Protein AF-A0A0C2CCY3-F1 (afdb_monomer_lite)

Structure (mmCIF, N/CA/C/O backbone):
data_AF-A0A0C2CCY3-F1
#
_entry.id   AF-A0A0C2CCY3-F1
#
loop_
_atom_site.group_PDB
_atom_site.id
_atom_site.type_symbol
_atom_site.label_atom_id
_atom_site.label_alt_id
_atom_site.label_comp_id
_atom_site.label_asym_id
_atom_site.label_entity_id
_atom_site.label_seq_id
_atom_site.pdbx_PDB_ins_code
_atom_site.Cartn_x
_atom_site.Cartn_y
_atom_site.Cartn_z
_atom_site.occupancy
_atom_site.B_iso_or_equiv
_atom_site.auth_seq_id
_atom_site.auth_comp_id
_atom_site.auth_asym_id
_atom_site.auth_atom_id
_atom_site.pdbx_PDB_model_num
ATOM 1 N N . LEU A 1 1 ? -14.951 66.887 26.201 1.00 49.34 1 LEU A N 1
ATOM 2 C CA . LEU A 1 1 ? -14.436 66.384 24.902 1.00 49.34 1 LEU A CA 1
ATOM 3 C C . LEU A 1 1 ? -15.549 65.986 23.919 1.00 49.34 1 LEU A C 1
ATOM 5 O O . LEU A 1 1 ? -15.254 65.830 22.746 1.00 49.34 1 LEU A O 1
ATOM 9 N N . ASN A 1 2 ? -16.815 65.876 24.353 1.00 50.25 2 ASN A N 1
ATOM 10 C CA . ASN A 1 2 ? -17.937 65.423 23.514 1.00 50.25 2 ASN A CA 1
ATOM 11 C C . ASN A 1 2 ? -18.634 66.509 22.673 1.00 50.25 2 ASN A C 1
ATOM 13 O O . ASN A 1 2 ? -19.594 66.202 21.979 1.00 50.25 2 ASN A O 1
ATOM 17 N N . GLU A 1 3 ? -18.173 67.760 22.706 1.00 54.72 3 GLU A N 1
ATOM 18 C CA . GLU A 1 3 ? -18.849 68.866 22.003 1.00 54.72 3 GLU A CA 1
ATOM 19 C C . GLU A 1 3 ? -18.164 69.263 20.684 1.00 54.72 3 GLU A C 1
ATOM 21 O O . GLU A 1 3 ? -18.711 70.038 19.909 1.00 54.72 3 GLU A O 1
ATOM 26 N N . SER A 1 4 ? -16.991 68.696 20.376 1.00 55.94 4 SER A N 1
ATOM 27 C CA . SER A 1 4 ? -16.211 69.048 19.175 1.00 55.94 4 SER A CA 1
ATOM 28 C C . SER A 1 4 ? -16.459 68.125 17.974 1.00 55.94 4 SER A C 1
ATOM 30 O O . SER A 1 4 ? -16.037 68.446 16.868 1.00 55.94 4 SER A O 1
ATOM 32 N N . ALA A 1 5 ? -17.142 66.991 18.169 1.00 50.31 5 ALA A N 1
ATOM 33 C CA . ALA A 1 5 ? -17.397 66.006 17.112 1.00 50.31 5 ALA A CA 1
ATOM 34 C C . ALA A 1 5 ? -18.732 66.225 16.371 1.00 50.31 5 ALA A C 1
ATOM 36 O O . ALA A 1 5 ? -18.888 65.751 15.253 1.00 50.31 5 ALA A O 1
ATOM 37 N N . ALA A 1 6 ? -19.678 66.975 16.951 1.00 52.81 6 ALA A N 1
ATOM 38 C CA . ALA A 1 6 ? -20.980 67.253 16.330 1.00 52.81 6 ALA A CA 1
ATOM 39 C C . ALA A 1 6 ? -20.932 68.364 15.258 1.00 52.81 6 ALA A C 1
ATOM 41 O O . ALA A 1 6 ? -21.873 68.516 14.485 1.00 52.81 6 ALA A O 1
ATOM 42 N N . ALA A 1 7 ? -19.842 69.141 15.199 1.00 54.91 7 ALA A N 1
ATOM 43 C CA . ALA A 1 7 ? -19.672 70.257 14.261 1.00 54.91 7 ALA A CA 1
ATOM 44 C C . ALA A 1 7 ? -19.145 69.835 12.875 1.00 54.91 7 ALA A C 1
ATOM 46 O O . ALA A 1 7 ? -19.034 70.664 11.974 1.00 54.91 7 ALA A O 1
ATOM 47 N N . LEU A 1 8 ? -18.824 68.554 12.687 1.00 51.03 8 LEU A N 1
ATOM 48 C CA . LEU A 1 8 ? -18.399 68.002 11.409 1.00 51.03 8 LEU A CA 1
ATOM 49 C C . LEU A 1 8 ? -19.335 66.841 11.085 1.00 51.03 8 LEU A C 1
ATOM 51 O O . LEU A 1 8 ? -19.326 65.828 11.776 1.00 51.03 8 LEU A O 1
ATOM 55 N N . ASN A 1 9 ? -20.155 66.996 10.045 1.00 53.75 9 ASN A N 1
ATOM 56 C CA . ASN A 1 9 ? -21.035 65.960 9.500 1.00 53.75 9 ASN A CA 1
ATOM 57 C C . ASN A 1 9 ? -20.208 64.838 8.836 1.00 53.75 9 ASN A C 1
ATOM 59 O O . ASN A 1 9 ? -20.267 64.629 7.627 1.00 53.75 9 ASN A O 1
ATOM 63 N N . ILE A 1 10 ? -19.351 64.180 9.616 1.00 53.03 10 ILE A N 1
ATOM 64 C CA . ILE A 1 10 ? -18.514 63.067 9.189 1.00 53.03 10 ILE A CA 1
ATOM 65 C C . ILE A 1 10 ? -19.255 61.808 9.614 1.00 53.03 10 ILE A C 1
ATOM 67 O O . ILE A 1 10 ? -19.113 61.320 10.735 1.00 53.03 10 ILE A O 1
ATOM 71 N N . THR A 1 11 ? -20.057 61.264 8.704 1.00 56.09 11 THR A N 1
ATOM 72 C CA . THR A 1 11 ? -20.417 59.849 8.758 1.00 56.09 11 THR A CA 1
ATOM 73 C C . THR A 1 11 ? -19.131 59.045 8.623 1.00 56.09 11 THR A C 1
ATOM 75 O O . THR A 1 11 ? -18.605 58.876 7.524 1.00 56.09 11 THR A O 1
ATOM 78 N N . ILE A 1 12 ? -18.601 58.572 9.751 1.00 50.72 12 ILE A N 1
ATOM 79 C CA . ILE A 1 12 ? -17.576 57.532 9.770 1.00 50.72 12 ILE A CA 1
ATOM 80 C C . ILE A 1 12 ? -18.295 56.250 9.355 1.00 50.72 12 ILE A C 1
ATOM 82 O O . ILE A 1 12 ? -18.814 55.512 10.188 1.00 50.72 12 ILE A O 1
ATOM 86 N N . SER A 1 13 ? -18.383 56.012 8.047 1.00 54.50 13 SER A N 1
ATOM 87 C CA . SER A 1 13 ? -18.610 54.666 7.543 1.00 54.50 13 SER A CA 1
ATOM 88 C C . SER A 1 13 ? -17.401 53.853 7.986 1.00 54.50 13 SER A C 1
ATOM 90 O O . SER A 1 13 ? -16.296 54.045 7.470 1.00 54.50 13 SER A O 1
ATOM 92 N N . THR A 1 14 ? -17.582 52.998 8.989 1.00 59.03 14 THR A N 1
ATOM 93 C CA . THR A 1 14 ? -16.635 51.919 9.266 1.00 59.03 14 THR A CA 1
ATOM 94 C C . THR A 1 14 ? -16.366 51.220 7.935 1.00 59.03 14 THR A C 1
ATOM 96 O O . THR A 1 14 ? -17.344 50.842 7.286 1.00 59.03 14 THR A O 1
ATOM 99 N N . PRO A 1 15 ? -15.109 51.093 7.471 1.00 52.28 15 PRO A N 1
ATOM 100 C CA . PRO A 1 15 ? -14.839 50.299 6.287 1.00 52.28 15 PRO A CA 1
ATOM 101 C C 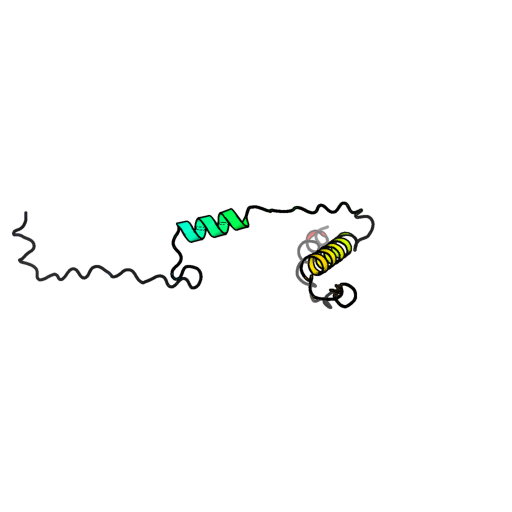. PRO A 1 15 ? -15.250 48.875 6.643 1.00 52.28 15 PRO A C 1
ATOM 103 O O . PRO A 1 15 ? -14.605 48.219 7.459 1.00 52.28 15 PRO A O 1
ATOM 106 N N . GLU A 1 16 ? -16.394 48.454 6.116 1.00 62.25 16 GLU A N 1
ATOM 107 C CA . GLU A 1 16 ? -16.864 47.084 6.194 1.00 62.25 16 GLU A CA 1
ATOM 108 C C . GLU A 1 16 ? -15.749 46.252 5.564 1.00 62.25 16 GLU A C 1
ATOM 110 O O . GLU A 1 16 ? -15.426 46.410 4.383 1.00 62.25 16 GLU A O 1
ATOM 115 N N . ALA A 1 17 ? -15.022 45.517 6.410 1.00 57.69 17 ALA A N 1
ATOM 116 C CA . ALA A 1 17 ? -13.880 44.737 5.973 1.00 57.69 17 ALA A CA 1
ATOM 117 C C . ALA A 1 17 ? -14.359 43.829 4.832 1.00 57.69 17 ALA A C 1
ATOM 119 O O . ALA A 1 17 ? -15.405 43.197 4.992 1.00 57.69 17 ALA A O 1
ATOM 120 N N . PRO A 1 18 ? -13.656 43.773 3.685 1.00 61.84 18 PRO A N 1
ATOM 121 C CA . PRO A 1 18 ? -14.072 42.900 2.602 1.00 61.84 18 PRO A CA 1
ATOM 122 C C . PRO A 1 18 ? -14.164 41.482 3.158 1.00 61.84 18 PRO A C 1
ATOM 124 O O . PRO A 1 18 ? -13.188 40.975 3.715 1.00 61.84 18 PRO A O 1
ATOM 127 N N . GLU A 1 19 ? -15.343 40.865 3.057 1.00 62.88 19 GLU A N 1
ATOM 128 C CA . GLU A 1 19 ? -15.511 39.474 3.451 1.00 62.88 19 GLU A CA 1
ATOM 129 C C . GLU A 1 19 ? -14.560 38.637 2.593 1.00 62.88 19 GLU A C 1
ATOM 131 O O . GLU A 1 19 ? -14.740 38.487 1.382 1.00 62.88 19 GLU A O 1
ATOM 136 N N . ILE A 1 20 ? -13.488 38.145 3.212 1.00 63.69 20 ILE A N 1
ATOM 137 C CA . ILE A 1 20 ? -12.542 37.243 2.567 1.00 63.69 20 ILE A CA 1
ATOM 138 C C . ILE A 1 20 ? -13.312 35.948 2.300 1.00 63.69 20 ILE A C 1
ATOM 140 O O . ILE A 1 20 ? -13.526 35.139 3.202 1.00 63.69 20 ILE A O 1
ATOM 144 N N . TYR A 1 21 ? -13.778 35.780 1.061 1.00 64.25 21 TYR A N 1
ATOM 145 C CA . TYR A 1 21 ? -14.421 34.553 0.609 1.00 64.25 21 TYR A CA 1
ATOM 146 C C . TYR A 1 21 ? -13.362 33.459 0.486 1.00 64.25 21 TYR A C 1
ATOM 148 O O . TYR A 1 21 ? -12.668 33.349 -0.525 1.00 64.25 21 TYR A O 1
ATOM 156 N N . ASP A 1 22 ? -13.239 32.652 1.534 1.00 68.81 22 ASP A N 1
ATOM 157 C CA . ASP A 1 22 ? -12.469 31.421 1.494 1.00 68.81 22 ASP A CA 1
ATOM 158 C C . ASP A 1 22 ? -13.435 30.239 1.268 1.00 68.81 22 ASP A C 1
ATOM 160 O O . ASP A 1 22 ? -14.222 29.904 2.166 1.00 68.81 22 ASP A O 1
ATOM 164 N N . PRO A 1 23 ? -13.412 29.598 0.079 1.00 73.38 23 PRO A N 1
ATOM 165 C CA . PRO A 1 23 ? -14.277 28.459 -0.218 1.00 73.38 23 PRO A CA 1
ATOM 166 C C . PRO A 1 23 ? -14.035 27.262 0.715 1.00 73.38 23 PRO A C 1
ATOM 168 O O . PRO A 1 23 ? -14.891 26.381 0.785 1.00 73.38 23 PRO A O 1
ATOM 171 N N . PHE A 1 24 ? -12.918 27.231 1.448 1.00 68.75 24 PHE A N 1
ATOM 172 C CA . PHE A 1 24 ? -12.569 26.172 2.393 1.00 68.75 24 PHE A CA 1
ATOM 173 C C . PHE A 1 24 ? -13.027 26.452 3.831 1.00 68.75 24 PHE A C 1
ATOM 175 O O . PHE A 1 24 ? -13.159 25.514 4.615 1.00 68.75 24 PHE A O 1
ATOM 182 N N . LEU A 1 25 ? -13.286 27.712 4.195 1.00 67.94 25 LEU A N 1
ATOM 183 C CA . LEU A 1 25 ? -13.621 28.114 5.572 1.00 67.94 25 LEU A CA 1
ATOM 184 C C . LEU A 1 25 ? -15.079 28.564 5.747 1.00 67.94 25 LEU A C 1
ATOM 186 O O . LEU A 1 25 ? -15.486 28.951 6.847 1.00 67.94 25 LEU A O 1
ATOM 190 N N . LYS A 1 26 ? -15.900 28.493 4.694 1.00 69.00 26 LYS A N 1
ATOM 191 C CA . LYS A 1 26 ? -17.304 28.916 4.750 1.00 69.00 26 LYS A CA 1
ATOM 192 C C . LYS A 1 26 ? -18.062 28.159 5.850 1.00 69.00 26 LYS A C 1
ATOM 194 O O . LYS A 1 26 ? -18.227 26.945 5.782 1.00 69.00 26 LYS A O 1
ATOM 199 N N . ASN A 1 27 ? -18.571 28.902 6.836 1.00 72.50 27 ASN A N 1
ATOM 200 C CA . ASN A 1 27 ? -19.367 28.392 7.962 1.00 72.50 27 ASN A CA 1
ATOM 201 C C . ASN A 1 27 ? -18.620 27.439 8.927 1.00 72.50 27 ASN A C 1
ATOM 203 O O . ASN A 1 27 ? -19.257 26.745 9.721 1.00 72.50 27 ASN A O 1
ATOM 207 N N . MET A 1 28 ? -17.282 27.393 8.887 1.00 75.00 28 MET A N 1
ATOM 208 C CA . MET A 1 28 ? -16.482 26.546 9.774 1.00 75.00 28 MET A CA 1
ATOM 209 C C . MET A 1 28 ? -15.905 27.373 10.930 1.00 75.00 28 MET A C 1
ATOM 211 O O . MET A 1 28 ? -15.184 28.344 10.722 1.00 75.00 28 MET A O 1
ATOM 215 N N . THR A 1 29 ? -16.223 27.003 12.174 1.00 86.06 29 THR A N 1
ATOM 216 C CA . THR A 1 29 ? -15.620 27.641 13.354 1.00 86.06 29 THR A CA 1
ATOM 217 C C . THR A 1 29 ? -14.179 27.161 13.535 1.00 86.06 29 THR A C 1
ATOM 219 O O . THR A 1 29 ? -13.839 26.035 13.166 1.00 86.06 29 THR A O 1
ATOM 222 N N . MET A 1 30 ? -13.328 27.974 14.169 1.00 81.44 30 MET A N 1
ATOM 223 C CA . MET A 1 30 ? -11.939 27.586 14.469 1.00 81.44 30 MET A CA 1
ATOM 224 C C . MET A 1 30 ? -11.857 26.297 15.293 1.00 81.44 30 MET A C 1
ATOM 226 O O . MET A 1 30 ? -10.953 25.493 15.095 1.00 81.44 30 MET A O 1
ATOM 230 N N . SER A 1 31 ? -12.835 26.050 16.169 1.00 84.19 31 SER A N 1
ATOM 231 C CA . SER A 1 31 ? -12.898 24.803 16.933 1.00 84.19 31 SER A CA 1
ATOM 232 C C . SER A 1 31 ? -13.202 23.592 16.050 1.00 84.19 31 SER A C 1
ATOM 234 O O . SER A 1 31 ? -12.611 22.538 16.264 1.00 84.19 31 SER A O 1
ATOM 236 N N . ASN A 1 32 ? -14.089 23.730 15.060 1.00 84.38 32 ASN A N 1
ATOM 237 C CA . ASN A 1 32 ? -14.390 22.655 14.113 1.00 84.38 32 ASN A CA 1
ATOM 238 C C . ASN A 1 32 ? -13.182 22.359 13.219 1.00 84.38 32 ASN A C 1
ATOM 240 O O . ASN A 1 32 ? -12.872 21.196 12.976 1.00 84.38 32 ASN A O 1
ATOM 244 N N . PHE A 1 33 ? -12.469 23.402 12.786 1.00 84.88 33 PHE A N 1
ATOM 245 C CA . PHE A 1 33 ? -11.225 23.256 12.035 1.00 84.88 33 PHE A CA 1
ATOM 246 C C . PHE A 1 33 ? -10.157 22.519 12.849 1.00 84.88 33 PHE A C 1
ATOM 248 O O . PHE A 1 33 ? -9.615 21.519 12.389 1.00 84.88 33 PHE A O 1
ATOM 255 N N . ILE A 1 34 ? -9.892 22.968 14.079 1.00 86.62 34 ILE A N 1
ATOM 256 C CA . ILE A 1 34 ? -8.891 22.356 14.960 1.00 86.62 34 ILE A CA 1
ATOM 257 C C . ILE A 1 34 ? -9.258 20.900 15.267 1.00 86.62 34 ILE A C 1
ATOM 259 O O . ILE A 1 34 ? -8.393 20.035 15.185 1.00 86.62 34 ILE A O 1
ATOM 263 N N . ALA A 1 35 ? -10.528 20.607 15.560 1.00 85.56 35 ALA A N 1
ATOM 264 C CA . ALA A 1 35 ? -10.987 19.240 15.803 1.00 85.56 35 ALA A CA 1
ATOM 265 C C . ALA A 1 35 ? -10.853 18.350 14.558 1.00 85.56 35 ALA A C 1
ATOM 267 O O . ALA A 1 35 ? -10.408 17.210 14.669 1.00 85.56 35 ALA A O 1
ATOM 268 N N . GLY A 1 36 ? -11.187 18.869 13.373 1.00 85.25 36 GLY A N 1
ATOM 269 C CA . GLY A 1 36 ? -11.044 18.143 12.112 1.00 85.25 36 GLY A CA 1
ATOM 270 C C . GLY A 1 36 ? -9.584 17.857 11.763 1.00 85.25 36 GLY A C 1
ATOM 271 O O . GLY A 1 36 ? -9.245 16.727 11.420 1.00 85.25 36 GLY A O 1
ATOM 272 N N . VAL A 1 37 ? -8.705 18.853 11.901 1.00 86.00 37 VAL A N 1
ATOM 273 C CA . VAL A 1 37 ? -7.272 18.707 11.613 1.00 86.00 37 VAL A CA 1
ATOM 274 C C . VAL A 1 37 ? -6.602 17.791 12.631 1.00 86.00 37 VAL A C 1
ATOM 276 O O . VAL A 1 37 ? -5.985 16.811 12.229 1.00 86.00 37 VAL A O 1
ATOM 279 N N . LEU A 1 38 ? -6.755 18.049 13.934 1.00 85.81 38 LEU A N 1
ATOM 280 C CA . LEU A 1 38 ? -6.150 17.211 14.975 1.00 85.81 38 LEU A CA 1
ATOM 281 C C . LEU A 1 38 ? -6.688 15.779 14.928 1.00 85.81 38 LEU A C 1
ATOM 283 O O . LEU A 1 38 ? -5.905 14.839 15.025 1.00 85.81 38 LEU A O 1
ATOM 287 N N . GLY A 1 39 ? -7.994 15.606 14.705 1.00 84.19 39 GLY A N 1
ATOM 288 C CA . GLY A 1 39 ? -8.597 14.286 14.536 1.00 84.19 39 GLY A CA 1
ATOM 289 C C . GLY A 1 39 ? -8.100 13.548 13.289 1.00 84.19 39 GLY A C 1
ATOM 290 O O . GLY A 1 39 ? -8.018 12.326 13.305 1.00 84.19 39 GLY A O 1
ATOM 291 N N . SER A 1 40 ? -7.720 14.266 12.227 1.00 83.81 40 SER A N 1
ATOM 292 C CA . SER A 1 40 ? -7.152 13.663 11.009 1.00 83.81 40 SER A CA 1
ATOM 293 C C . SER A 1 40 ? -5.654 13.360 11.120 1.00 83.81 40 SER A C 1
ATOM 295 O O . SER A 1 40 ? -5.126 12.593 10.319 1.00 83.81 40 SER A O 1
ATOM 297 N N . MET A 1 41 ? -4.951 13.967 12.082 1.00 87.56 41 MET A N 1
ATOM 298 C CA . MET A 1 41 ? -3.535 13.688 12.348 1.00 87.56 41 MET A CA 1
ATOM 299 C C . MET A 1 41 ? -3.337 12.419 13.186 1.00 87.56 41 MET A C 1
ATOM 301 O O . MET A 1 41 ? -2.255 11.831 13.163 1.00 87.56 41 MET A O 1
ATOM 305 N N . GLU A 1 42 ? -4.365 11.983 13.914 1.00 87.00 42 GLU A N 1
ATOM 306 C CA . GLU A 1 42 ? -4.355 10.709 14.623 1.00 87.00 42 GLU A CA 1
ATOM 307 C C . GLU A 1 42 ? -4.555 9.551 13.633 1.00 87.00 42 GLU A C 1
ATOM 309 O O . GLU A 1 42 ? -5.555 9.463 12.923 1.00 87.00 42 GLU A O 1
ATOM 314 N N . THR A 1 43 ? -3.593 8.628 13.584 1.00 83.69 43 THR A N 1
ATOM 315 C CA . THR A 1 43 ? -3.740 7.380 12.824 1.00 83.69 43 THR A CA 1
ATOM 316 C C . THR A 1 43 ? -4.283 6.302 13.754 1.00 83.69 43 THR A C 1
ATOM 318 O O . THR A 1 43 ? -3.603 5.937 14.710 1.00 83.69 43 THR A O 1
ATOM 321 N N . LYS A 1 44 ? -5.483 5.776 13.474 1.00 86.25 44 LYS A N 1
ATOM 322 C CA . LYS A 1 44 ? -6.096 4.706 14.285 1.00 86.25 44 LYS A CA 1
ATOM 323 C C . LYS A 1 44 ? -5.336 3.385 14.176 1.00 86.25 44 LYS A C 1
ATOM 325 O O . LYS A 1 44 ? -5.008 2.784 15.190 1.00 86.25 44 LYS A O 1
ATOM 330 N N . ASP A 1 45 ? -5.020 2.981 12.946 1.00 89.31 45 ASP A N 1
ATOM 331 C CA . ASP A 1 45 ? -4.354 1.716 12.641 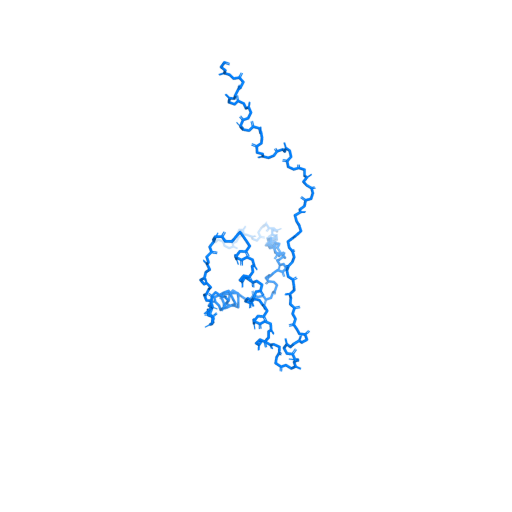1.00 89.31 45 ASP A CA 1
ATOM 332 C C . ASP A 1 45 ? -3.160 1.944 11.713 1.00 89.31 45 ASP A C 1
ATOM 334 O O . ASP A 1 45 ? -3.260 2.635 10.697 1.00 89.31 45 ASP A O 1
ATOM 338 N N . ASN A 1 46 ? -2.014 1.341 12.043 1.00 90.75 46 ASN A N 1
ATOM 339 C CA . ASN A 1 46 ? -0.787 1.471 11.261 1.00 90.75 46 ASN A CA 1
ATOM 340 C C . ASN A 1 46 ? -0.324 0.126 10.691 1.00 90.75 46 ASN A C 1
ATOM 342 O O . ASN A 1 46 ? -0.049 -0.822 11.427 1.00 90.75 46 ASN A O 1
ATOM 346 N N . VAL A 1 47 ? -0.107 0.073 9.378 1.00 90.69 47 VAL A N 1
ATOM 347 C CA . VAL A 1 47 ? 0.517 -1.078 8.713 1.00 90.69 47 VAL A CA 1
ATOM 348 C C . VAL A 1 47 ? 1.939 -0.714 8.303 1.00 90.69 47 VAL A C 1
ATOM 350 O O . VAL A 1 47 ? 2.174 0.323 7.686 1.00 90.69 47 VAL A O 1
ATOM 353 N N . LYS A 1 48 ? 2.908 -1.566 8.655 1.00 92.69 48 LYS A N 1
ATOM 354 C CA . LYS A 1 48 ? 4.323 -1.390 8.299 1.00 92.69 48 LYS A CA 1
ATOM 355 C C . LYS A 1 48 ? 4.726 -2.438 7.273 1.00 92.69 48 LYS A C 1
ATOM 357 O O . LYS A 1 48 ? 4.523 -3.628 7.499 1.00 92.69 48 LYS A O 1
ATOM 362 N N . ALA A 1 49 ? 5.330 -1.998 6.174 1.0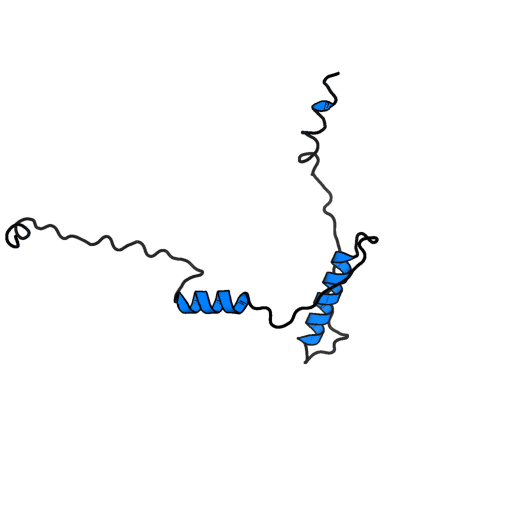0 89.62 49 ALA A N 1
ATOM 363 C CA . ALA A 1 49 ? 5.889 -2.885 5.163 1.00 89.62 49 ALA A CA 1
ATOM 364 C C . ALA A 1 49 ? 7.412 -2.927 5.282 1.00 89.62 49 ALA A C 1
ATOM 366 O O . ALA A 1 49 ? 8.076 -1.892 5.230 1.00 89.62 49 ALA A O 1
ATOM 367 N N . TRP A 1 50 ? 7.957 -4.134 5.392 1.00 91.69 50 TRP A N 1
ATOM 368 C CA . TRP A 1 50 ? 9.390 -4.388 5.303 1.00 91.69 50 TRP A CA 1
ATOM 369 C C . TRP A 1 50 ? 9.666 -5.035 3.954 1.00 91.69 50 TRP A C 1
ATOM 371 O O . TRP A 1 50 ? 9.186 -6.134 3.682 1.00 91.69 50 TRP A O 1
ATOM 381 N N . PHE A 1 51 ? 10.416 -4.351 3.098 1.00 90.44 51 PHE A N 1
ATOM 382 C CA . PHE A 1 51 ? 10.719 -4.835 1.757 1.00 90.44 51 PHE A CA 1
ATOM 383 C C . PHE A 1 51 ? 12.205 -4.693 1.451 1.00 90.44 51 PHE A C 1
ATOM 385 O O . PHE A 1 51 ? 12.904 -3.835 1.987 1.00 90.44 51 PHE A O 1
ATOM 392 N N . ASN A 1 52 ? 12.691 -5.560 0.569 1.00 90.31 52 ASN A N 1
ATOM 393 C CA . ASN A 1 52 ? 14.059 -5.504 0.085 1.00 90.31 52 ASN A CA 1
ATOM 394 C C . ASN A 1 52 ? 14.123 -4.655 -1.192 1.00 90.31 52 ASN A C 1
ATOM 396 O O . ASN A 1 52 ? 13.449 -4.966 -2.174 1.00 90.31 52 ASN A O 1
ATOM 400 N N . ASN A 1 53 ? 14.986 -3.638 -1.203 1.00 92.25 53 ASN A N 1
ATOM 401 C CA . ASN A 1 53 ? 15.206 -2.759 -2.355 1.00 92.25 53 ASN A CA 1
ATOM 402 C C . ASN A 1 53 ? 16.097 -3.385 -3.455 1.00 92.25 53 ASN A C 1
ATOM 404 O O . ASN A 1 53 ? 16.481 -2.731 -4.416 1.00 92.25 53 ASN A O 1
ATOM 408 N N . LYS A 1 54 ? 16.445 -4.676 -3.366 1.00 94.06 54 LYS A N 1
ATOM 409 C CA . LYS A 1 54 ? 17.173 -5.353 -4.454 1.00 94.06 54 LYS A CA 1
ATOM 410 C C . LYS A 1 54 ? 16.366 -5.363 -5.759 1.00 94.06 54 LYS A C 1
ATOM 412 O O . LYS A 1 54 ? 16.948 -5.344 -6.840 1.00 94.06 54 LYS A O 1
ATOM 417 N N . LEU A 1 55 ? 15.036 -5.399 -5.664 1.00 90.69 55 LEU A N 1
ATOM 418 C CA . LEU A 1 55 ? 14.153 -5.256 -6.815 1.00 90.69 55 LEU A CA 1
ATOM 419 C C . LEU A 1 55 ? 13.714 -3.794 -6.943 1.00 90.69 55 LEU A C 1
ATOM 421 O O . LEU A 1 55 ? 13.077 -3.263 -6.037 1.00 90.69 55 LEU A O 1
ATOM 425 N N . TYR A 1 56 ? 13.978 -3.180 -8.098 1.00 88.44 56 TYR A N 1
ATOM 426 C CA . TYR A 1 56 ? 13.589 -1.793 -8.392 1.00 88.44 56 TYR A CA 1
ATOM 427 C C . TYR A 1 56 ? 12.081 -1.541 -8.214 1.00 88.44 56 TYR A C 1
ATOM 429 O O . TYR A 1 56 ? 11.669 -0.487 -7.741 1.00 88.44 56 TYR A O 1
ATOM 437 N N . THR A 1 57 ? 11.245 -2.539 -8.526 1.00 91.00 57 THR A N 1
ATOM 438 C CA . THR A 1 57 ? 9.784 -2.450 -8.369 1.00 91.00 57 THR A CA 1
ATOM 439 C C . THR A 1 57 ? 9.273 -2.882 -6.988 1.00 91.00 57 THR A C 1
ATOM 441 O O . THR A 1 57 ? 8.067 -3.029 -6.811 1.00 91.00 57 THR A O 1
ATOM 444 N N . SER A 1 58 ? 10.150 -3.112 -6.007 1.00 92.50 58 SER A N 1
ATOM 445 C CA . SER A 1 58 ? 9.751 -3.599 -4.677 1.00 92.50 58 SER A CA 1
ATOM 446 C C . SER A 1 58 ? 8.730 -2.674 -4.010 1.00 92.50 58 SER A C 1
ATOM 448 O O . SER A 1 58 ? 7.612 -3.098 -3.733 1.00 92.50 58 SER A O 1
ATOM 450 N N . LEU A 1 59 ? 9.071 -1.398 -3.832 1.00 92.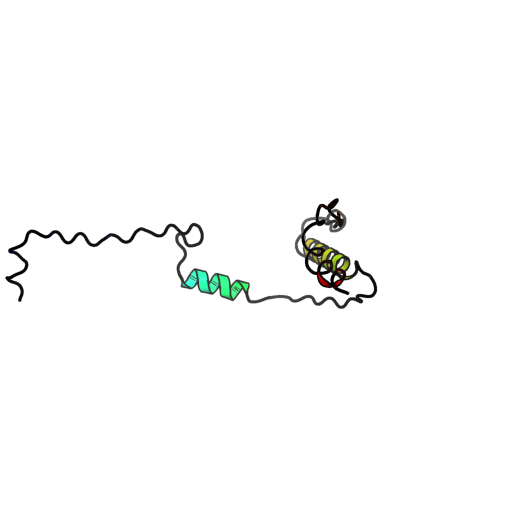00 59 LEU A N 1
ATOM 451 C CA . LEU A 1 59 ? 8.193 -0.407 -3.213 1.00 92.00 59 LEU A CA 1
ATOM 452 C C . LEU A 1 59 ? 6.805 -0.312 -3.888 1.00 92.00 59 LEU A C 1
ATOM 454 O O . LEU A 1 59 ? 5.814 -0.529 -3.190 1.00 92.00 59 LEU A O 1
ATOM 458 N N . PRO A 1 60 ? 6.680 -0.058 -5.210 1.00 91.62 60 PRO A N 1
ATOM 459 C CA . PRO A 1 60 ? 5.364 0.078 -5.838 1.00 91.62 60 PRO A CA 1
ATOM 460 C C . PRO A 1 60 ? 4.525 -1.208 -5.787 1.00 91.62 60 PRO A C 1
ATOM 462 O O . PRO A 1 60 ? 3.300 -1.125 -5.703 1.00 91.62 60 PRO A O 1
ATOM 465 N N . VAL A 1 61 ? 5.153 -2.392 -5.775 1.00 92.12 61 VAL A N 1
ATOM 466 C CA . VAL A 1 61 ? 4.438 -3.668 -5.591 1.00 92.12 61 VAL A CA 1
ATOM 467 C C . VAL A 1 61 ? 3.840 -3.761 -4.189 1.00 92.12 61 VAL A C 1
ATOM 469 O O . VAL A 1 61 ? 2.661 -4.086 -4.053 1.00 92.12 61 VAL A O 1
ATOM 472 N N . PHE A 1 62 ? 4.614 -3.439 -3.149 1.00 93.69 62 PHE A N 1
ATOM 473 C CA . PHE A 1 62 ? 4.109 -3.451 -1.774 1.00 93.69 62 PHE A CA 1
ATOM 474 C C . PHE A 1 62 ? 2.999 -2.418 -1.563 1.00 93.69 62 PHE A C 1
ATOM 476 O O . PHE A 1 62 ? 2.004 -2.727 -0.911 1.00 93.69 62 PHE A O 1
ATOM 483 N N . THR A 1 63 ? 3.115 -1.229 -2.157 1.00 93.62 63 THR A N 1
ATOM 484 C CA . THR A 1 63 ? 2.044 -0.225 -2.121 1.00 93.62 63 THR A CA 1
ATOM 485 C C . THR A 1 63 ? 0.764 -0.751 -2.767 1.00 93.62 63 THR A C 1
ATOM 487 O O . THR A 1 63 ? -0.288 -0.705 -2.138 1.00 93.62 63 THR A O 1
ATOM 490 N N . GLY A 1 64 ? 0.843 -1.320 -3.975 1.00 94.25 64 GLY A N 1
ATOM 491 C CA . GLY A 1 64 ? -0.326 -1.889 -4.652 1.00 94.25 64 GLY A CA 1
ATOM 492 C C . GLY A 1 64 ? -0.957 -3.053 -3.882 1.00 94.25 64 GLY A C 1
ATOM 493 O O . GLY A 1 64 ? -2.181 -3.151 -3.798 1.00 94.25 64 GLY A O 1
ATOM 494 N N . PHE A 1 65 ? -0.140 -3.913 -3.267 1.00 93.62 65 PHE A N 1
ATOM 495 C CA . PHE A 1 65 ? -0.622 -4.983 -2.392 1.00 93.62 65 PHE A CA 1
ATOM 496 C C . PHE A 1 65 ? -1.393 -4.429 -1.186 1.00 93.62 65 PHE A C 1
ATOM 498 O O . PHE A 1 65 ? -2.507 -4.878 -0.923 1.00 93.62 65 PHE A O 1
ATOM 505 N N . LEU A 1 66 ? -0.837 -3.437 -0.483 1.00 95.12 66 LEU A N 1
ATOM 506 C CA . LEU A 1 66 ? -1.483 -2.831 0.683 1.00 95.12 66 LEU A CA 1
ATOM 507 C C . LEU A 1 66 ? -2.781 -2.107 0.318 1.00 95.12 66 LEU A C 1
ATOM 509 O O . LEU A 1 66 ? -3.775 -2.266 1.021 1.00 95.12 66 LEU A O 1
ATOM 513 N N . SER A 1 67 ? -2.806 -1.368 -0.793 1.00 94.75 67 SER A N 1
ATOM 514 C CA . SER A 1 67 ? -4.026 -0.714 -1.278 1.00 94.75 67 SER A CA 1
ATOM 515 C C . SER A 1 67 ? -5.129 -1.727 -1.592 1.00 94.75 67 SER A C 1
ATOM 517 O O . SER A 1 67 ? -6.280 -1.513 -1.224 1.00 94.75 67 SER A O 1
ATOM 519 N N . ASN A 1 68 ? -4.783 -2.860 -2.209 1.00 94.94 68 ASN A N 1
ATOM 520 C CA . ASN A 1 68 ? -5.735 -3.940 -2.475 1.00 94.94 68 ASN A CA 1
ATOM 521 C C . ASN A 1 68 ? -6.201 -4.662 -1.207 1.00 94.94 68 ASN A C 1
ATOM 523 O O . ASN A 1 68 ? -7.369 -5.028 -1.100 1.00 94.94 68 ASN A O 1
ATOM 527 N N . ALA A 1 69 ? -5.305 -4.876 -0.242 1.00 93.38 69 ALA A N 1
ATOM 528 C CA . ALA A 1 69 ? -5.669 -5.455 1.045 1.00 93.38 69 ALA A CA 1
ATOM 529 C C . ALA A 1 69 ? -6.663 -4.551 1.789 1.00 93.38 69 ALA A C 1
ATOM 531 O O . ALA A 1 69 ? -7.685 -5.039 2.264 1.00 93.38 69 ALA A O 1
ATOM 532 N N . LEU A 1 70 ? -6.408 -3.238 1.813 1.00 93.69 70 LEU A N 1
ATOM 533 C CA . LEU A 1 70 ? -7.315 -2.260 2.409 1.00 93.69 70 LEU A CA 1
ATOM 534 C C . LEU A 1 70 ? -8.671 -2.237 1.695 1.00 93.69 70 LEU A C 1
ATOM 536 O O . LEU A 1 70 ? -9.702 -2.301 2.357 1.00 93.69 70 LEU A O 1
ATOM 540 N N . LEU A 1 71 ? -8.681 -2.235 0.356 1.00 94.31 71 LEU A N 1
ATOM 541 C CA . LEU A 1 71 ? -9.920 -2.279 -0.428 1.00 94.31 71 LEU A CA 1
ATOM 542 C C . LEU A 1 71 ? -10.807 -3.467 -0.030 1.00 94.31 71 LEU A C 1
ATOM 544 O O . LEU A 1 71 ? -12.017 -3.309 0.115 1.00 94.31 71 LEU A O 1
ATOM 548 N N . ARG A 1 72 ? -10.208 -4.643 0.180 1.00 93.44 72 ARG A N 1
ATOM 549 C CA . ARG A 1 72 ? -10.930 -5.862 0.575 1.00 93.44 72 ARG A CA 1
ATOM 550 C C . ARG A 1 72 ? -11.415 -5.844 2.024 1.00 93.44 72 ARG A C 1
ATOM 552 O O . ARG A 1 72 ? -12.406 -6.496 2.324 1.00 93.44 72 ARG A O 1
ATOM 559 N N . ILE A 1 73 ? -10.734 -5.127 2.916 1.00 92.12 73 ILE A N 1
ATOM 560 C CA . ILE A 1 73 ? -11.159 -4.978 4.318 1.00 92.12 73 ILE A CA 1
ATOM 561 C C . ILE A 1 73 ? -12.375 -4.050 4.416 1.00 92.12 73 ILE A C 1
ATOM 563 O O . ILE A 1 73 ? -13.317 -4.343 5.156 1.00 92.12 73 ILE A O 1
ATOM 567 N N . GLU A 1 74 ? -12.366 -2.957 3.654 1.00 91.19 74 GLU A N 1
ATOM 568 C CA . GLU A 1 74 ? -13.448 -1.968 3.667 1.00 91.19 74 GLU A CA 1
ATOM 569 C C . GLU A 1 74 ? -14.689 -2.443 2.889 1.00 91.19 74 GLU A C 1
ATOM 571 O O . GLU A 1 74 ? -15.818 -2.161 3.287 1.00 91.19 74 GLU A O 1
ATOM 576 N N . SER A 1 75 ? -14.510 -3.218 1.814 1.00 90.31 75 SER A N 1
ATOM 577 C CA . SER A 1 75 ? -15.602 -3.652 0.925 1.00 90.31 75 SER A CA 1
ATOM 578 C C . SER A 1 75 ? -16.278 -4.949 1.393 1.00 90.31 75 SER A C 1
ATOM 580 O O . SER A 1 75 ? -16.211 -5.973 0.719 1.00 90.31 75 SER A O 1
ATOM 582 N N . LYS A 1 76 ? -16.940 -4.918 2.556 1.00 86.00 76 LYS A N 1
ATOM 583 C CA . LYS A 1 76 ? -17.545 -6.113 3.188 1.00 86.00 76 LYS A CA 1
ATOM 584 C C . LYS A 1 76 ? -18.718 -6.732 2.416 1.00 86.00 76 LYS A C 1
ATOM 586 O O . LYS A 1 76 ? -19.003 -7.910 2.608 1.00 86.00 76 LYS A O 1
ATOM 591 N N . ASP A 1 77 ? -19.375 -5.953 1.559 1.00 89.25 77 ASP A N 1
ATOM 592 C CA . ASP A 1 77 ? -20.597 -6.354 0.847 1.00 89.25 77 ASP A CA 1
ATOM 593 C C . ASP A 1 77 ? -20.333 -6.941 -0.552 1.00 89.25 77 ASP A C 1
ATOM 595 O O . ASP A 1 77 ? -21.268 -7.264 -1.281 1.00 89.25 77 ASP A O 1
ATOM 599 N N . THR A 1 78 ? -19.071 -7.047 -0.972 1.00 90.31 78 THR A N 1
ATOM 600 C CA . THR A 1 78 ? -18.680 -7.545 -2.301 1.00 90.31 78 THR A CA 1
ATOM 601 C C . THR A 1 78 ? -17.671 -8.676 -2.158 1.00 90.31 78 THR A C 1
ATOM 603 O O . THR A 1 78 ? -16.861 -8.677 -1.231 1.00 90.31 78 THR A O 1
ATOM 606 N N . ASP A 1 79 ? -17.709 -9.645 -3.075 1.00 91.75 79 ASP A N 1
ATOM 607 C CA . ASP A 1 79 ? -16.732 -10.731 -3.088 1.00 91.75 79 ASP A CA 1
ATOM 608 C C . ASP A 1 79 ? -15.308 -10.156 -3.282 1.00 91.75 79 ASP A C 1
ATOM 610 O O . ASP A 1 79 ? -15.054 -9.440 -4.257 1.00 91.75 79 ASP A O 1
ATOM 614 N N . PRO A 1 80 ? -14.347 -10.455 -2.384 1.00 88.44 80 PRO A N 1
ATOM 615 C CA . PRO A 1 80 ? -12.967 -9.987 -2.503 1.00 88.44 80 PRO A CA 1
ATOM 616 C C . PRO A 1 80 ? -12.251 -10.400 -3.796 1.00 88.44 80 PRO A C 1
ATOM 618 O O . PRO A 1 80 ? -11.212 -9.812 -4.120 1.00 88.44 80 PRO A O 1
ATOM 621 N N . SER A 1 81 ? -12.747 -11.431 -4.488 1.00 89.81 81 SER A N 1
ATOM 622 C CA . SER A 1 81 ? -12.207 -11.910 -5.764 1.00 89.81 81 SER A CA 1
ATOM 623 C C . SER A 1 81 ? -12.596 -11.032 -6.957 1.00 89.81 81 SER A C 1
ATOM 625 O O . SER A 1 81 ? -11.814 -10.933 -7.904 1.00 89.81 81 SER A O 1
ATOM 627 N N . ASP A 1 82 ? -13.719 -10.317 -6.865 1.00 92.50 82 ASP A N 1
ATOM 628 C CA . ASP A 1 82 ? -14.203 -9.393 -7.898 1.00 92.50 82 ASP A CA 1
ATOM 629 C C . ASP A 1 82 ? -13.581 -7.989 -7.776 1.00 92.50 82 ASP A C 1
ATOM 631 O O . ASP A 1 82 ? -13.714 -7.150 -8.669 1.00 92.50 82 ASP A O 1
ATOM 635 N N . LEU A 1 83 ? -12.873 -7.723 -6.672 1.00 91.50 83 LEU A N 1
ATOM 636 C CA . LEU A 1 83 ? -12.269 -6.431 -6.363 1.00 91.50 83 LEU A CA 1
ATOM 637 C C . LEU A 1 83 ? -10.742 -6.463 -6.497 1.00 91.50 83 LEU A C 1
ATOM 639 O O . LEU A 1 83 ? -10.033 -7.244 -5.848 1.00 91.50 83 LEU A O 1
ATOM 643 N N . GLY A 1 84 ? -10.215 -5.540 -7.304 1.00 93.81 84 GLY A N 1
ATOM 644 C CA . GLY A 1 84 ? -8.779 -5.372 -7.477 1.00 93.81 84 GLY A CA 1
ATOM 645 C C . GLY A 1 84 ? -8.384 -4.087 -8.201 1.00 93.81 84 GLY A C 1
ATOM 646 O O . GLY A 1 84 ? -9.027 -3.643 -9.146 1.00 93.81 84 GLY A O 1
ATOM 647 N N . ILE A 1 85 ? -7.272 -3.516 -7.756 1.00 95.12 85 ILE A N 1
ATOM 648 C CA . ILE A 1 85 ? -6.565 -2.380 -8.336 1.00 95.12 85 ILE A CA 1
ATOM 649 C C . ILE A 1 85 ? -5.293 -2.925 -8.984 1.00 95.12 85 ILE A C 1
ATOM 651 O O . ILE A 1 85 ? -4.470 -3.561 -8.319 1.00 95.12 85 ILE A O 1
ATOM 655 N N . ILE A 1 86 ? -5.115 -2.650 -10.276 1.00 94.31 86 ILE A N 1
ATOM 656 C CA . ILE A 1 86 ? -3.904 -2.999 -11.020 1.00 94.31 86 ILE A CA 1
ATOM 657 C C . ILE A 1 86 ? -3.097 -1.725 -11.249 1.00 94.31 86 ILE A C 1
ATOM 659 O O . ILE A 1 86 ? -3.591 -0.762 -11.833 1.00 94.31 86 ILE A O 1
ATOM 663 N N . THR A 1 87 ? -1.838 -1.739 -10.817 1.00 89.62 87 THR A N 1
ATOM 664 C CA . THR A 1 87 ? -0.912 -0.623 -11.017 1.00 89.62 87 THR A CA 1
ATOM 665 C C . THR A 1 87 ? 0.061 -0.963 -12.133 1.00 89.62 87 THR A C 1
ATOM 667 O O . THR A 1 87 ? 0.802 -1.941 -12.038 1.00 89.62 87 THR A O 1
ATOM 670 N N . ILE A 1 88 ? 0.089 -0.134 -13.174 1.00 91.00 88 ILE A N 1
ATOM 671 C CA . ILE A 1 88 ? 1.009 -0.279 -14.302 1.00 91.00 88 ILE A CA 1
ATOM 672 C C . ILE A 1 88 ? 1.866 0.979 -14.377 1.00 91.00 88 ILE A C 1
ATOM 674 O O . ILE A 1 88 ? 1.350 2.095 -14.434 1.00 91.00 88 ILE A O 1
ATOM 678 N N . ASN A 1 89 ? 3.185 0.804 -14.361 1.00 87.75 89 ASN A N 1
ATOM 679 C CA . ASN A 1 89 ? 4.099 1.910 -14.600 1.00 87.75 89 ASN A CA 1
ATOM 680 C C . ASN A 1 89 ? 4.191 2.159 -16.111 1.00 87.75 89 ASN A C 1
ATOM 682 O O . ASN A 1 89 ? 4.646 1.288 -16.852 1.00 87.75 89 ASN A O 1
ATOM 686 N N . HIS A 1 90 ? 3.781 3.348 -16.551 1.00 89.88 90 HIS A N 1
ATOM 687 C CA . HIS A 1 90 ? 3.901 3.803 -17.933 1.00 89.88 90 HIS A CA 1
ATOM 688 C C . HIS A 1 90 ? 4.847 5.007 -17.995 1.00 89.88 90 HIS A C 1
ATOM 690 O O . HIS A 1 90 ? 4.401 6.147 -17.847 1.00 89.88 90 HIS A O 1
ATOM 696 N N . PRO A 1 91 ? 6.159 4.781 -18.198 1.00 86.38 91 PRO A N 1
ATOM 697 C CA . PRO A 1 91 ? 7.109 5.868 -18.361 1.00 86.38 91 PRO A CA 1
ATOM 698 C C . PRO A 1 91 ? 6.735 6.735 -19.565 1.00 86.38 91 PRO A C 1
ATOM 700 O O . PRO A 1 91 ? 6.414 6.232 -20.641 1.00 86.38 91 PRO A O 1
ATOM 703 N N . MET A 1 92 ? 6.802 8.050 -19.392 1.00 87.31 92 MET A N 1
ATOM 704 C CA . MET A 1 92 ? 6.555 8.993 -20.476 1.00 87.31 92 MET A CA 1
ATOM 705 C C . MET A 1 92 ? 7.683 8.928 -21.515 1.00 87.31 92 MET A C 1
ATOM 707 O O . MET A 1 92 ? 8.865 8.877 -21.166 1.00 87.31 92 MET A O 1
ATOM 711 N N . ASN A 1 93 ? 7.322 8.976 -22.798 1.00 79.56 93 ASN A N 1
ATOM 712 C CA . ASN A 1 93 ? 8.280 9.062 -23.897 1.00 79.56 93 ASN A CA 1
ATOM 713 C C . ASN A 1 93 ? 8.873 10.488 -23.904 1.00 79.56 93 ASN A C 1
ATOM 715 O O . ASN A 1 93 ? 8.205 11.442 -24.285 1.00 79.56 93 ASN A O 1
ATOM 719 N N . GLN A 1 94 ? 10.067 10.634 -23.329 1.00 72.56 94 GLN A N 1
ATOM 720 C CA . GLN A 1 94 ? 10.695 11.872 -22.838 1.00 72.56 94 GLN A CA 1
ATOM 721 C C . GLN A 1 94 ? 10.617 13.127 -23.734 1.00 72.56 94 GLN A C 1
ATOM 723 O O . GLN A 1 94 ? 10.711 13.029 -24.952 1.00 72.56 94 GLN A O 1
ATOM 728 N N . THR A 1 95 ? 10.762 14.310 -23.111 1.00 59.81 95 THR A N 1
ATOM 729 C CA . THR A 1 95 ? 11.626 15.389 -23.650 1.00 59.81 95 THR A CA 1
ATOM 730 C C . THR A 1 95 ? 12.469 16.079 -22.566 1.00 59.81 95 THR A C 1
ATOM 732 O O . THR A 1 95 ? 12.613 17.299 -22.563 1.00 59.81 95 THR A O 1
ATOM 735 N N . VAL A 1 96 ? 13.079 15.345 -21.631 1.00 55.12 96 VAL A N 1
ATOM 736 C CA . VAL A 1 96 ? 14.093 15.941 -20.737 1.00 55.12 96 VAL A CA 1
ATOM 737 C C . VAL A 1 96 ? 15.469 15.857 -21.398 1.00 55.12 96 VAL A C 1
ATOM 739 O O . VAL A 1 96 ? 16.400 15.246 -20.895 1.00 55.12 96 VAL A O 1
ATOM 742 N N . LYS A 1 97 ? 15.616 16.509 -22.553 1.00 55.03 97 LYS A N 1
ATOM 743 C CA . LYS A 1 97 ? 16.944 16.909 -23.047 1.00 55.03 97 LYS A CA 1
ATOM 744 C C . LYS A 1 97 ? 17.470 18.150 -22.301 1.00 55.03 97 LYS A C 1
ATOM 746 O O . LYS A 1 97 ? 18.568 18.606 -22.597 1.00 55.03 97 LYS A O 1
ATOM 751 N N . GLY A 1 98 ? 16.671 18.718 -21.385 1.00 56.38 98 GLY A N 1
ATOM 752 C CA . GLY A 1 98 ? 16.837 20.086 -20.893 1.00 56.38 98 GLY A CA 1
ATOM 753 C C . GLY A 1 98 ? 17.066 20.305 -19.394 1.00 56.38 98 GLY A C 1
ATOM 754 O O . GLY A 1 98 ? 17.375 21.437 -19.058 1.00 56.38 98 GLY A O 1
ATOM 755 N N . SER A 1 99 ? 16.940 19.319 -18.489 1.00 53.41 99 SER A N 1
ATOM 756 C CA . SER A 1 99 ? 17.025 19.624 -17.039 1.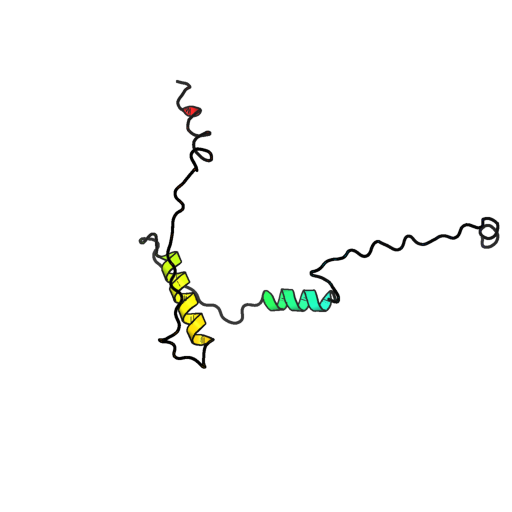00 53.41 99 SER A CA 1
ATOM 757 C C . SER A 1 99 ? 18.259 19.106 -16.296 1.00 53.41 99 SER A C 1
ATOM 759 O O . SER A 1 99 ? 18.439 19.488 -15.147 1.00 53.41 99 SER A O 1
ATOM 761 N N . PHE A 1 100 ? 19.118 18.277 -16.904 1.00 56.38 100 PHE A N 1
ATOM 762 C CA . PHE A 1 100 ? 20.316 17.749 -16.214 1.00 56.38 100 PHE A CA 1
ATOM 763 C C . PHE A 1 100 ? 21.624 17.870 -17.005 1.00 56.38 100 PHE A C 1
ATOM 765 O O . PHE A 1 100 ? 22.702 17.646 -16.465 1.00 56.38 100 PHE A O 1
ATOM 772 N N . ASP A 1 101 ? 21.547 18.278 -18.269 1.00 54.09 101 ASP A N 1
ATOM 773 C CA . ASP A 1 101 ? 22.685 18.248 -19.189 1.00 54.09 101 ASP A CA 1
ATOM 774 C C . ASP A 1 101 ? 23.407 19.601 -19.340 1.00 54.09 101 ASP A C 1
ATOM 776 O O . ASP A 1 101 ? 24.446 19.660 -19.997 1.00 54.09 101 ASP A O 1
ATOM 780 N N . SER A 1 102 ? 22.888 20.690 -18.758 1.00 54.50 102 SER A N 1
ATOM 781 C CA . SER A 1 102 ? 23.529 22.016 -18.809 1.00 54.50 102 SER A CA 1
ATOM 782 C C . SER A 1 102 ? 24.639 22.190 -17.771 1.00 54.50 102 SER A C 1
ATOM 784 O O . SER A 1 102 ? 25.597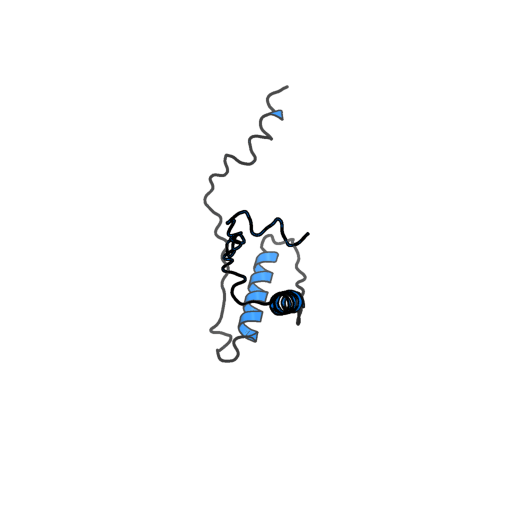 22.907 -18.036 1.00 54.50 102 SER A O 1
ATOM 786 N N . GLU A 1 103 ? 24.559 21.508 -16.628 1.00 54.28 103 GLU A N 1
ATOM 787 C CA . GLU A 1 103 ? 25.550 21.617 -15.544 1.00 54.28 103 GLU A CA 1
ATOM 788 C C . GLU A 1 103 ? 26.778 20.718 -15.809 1.00 54.28 103 GLU A C 1
ATOM 790 O O . GLU A 1 103 ? 27.915 21.116 -15.570 1.00 54.28 103 GLU A O 1
ATOM 795 N N . GLY A 1 104 ? 26.581 19.524 -16.388 1.00 52.66 104 GLY A N 1
ATOM 796 C CA . GLY A 1 104 ? 27.664 18.562 -16.654 1.00 52.66 104 GLY A CA 1
ATOM 797 C C . GLY A 1 104 ? 28.489 18.832 -17.920 1.00 52.66 104 GLY A C 1
ATOM 798 O O . GLY A 1 104 ? 29.636 18.397 -18.016 1.00 52.66 104 GLY A O 1
ATOM 799 N N . ARG A 1 105 ? 27.946 19.568 -18.902 1.00 50.94 105 ARG A N 1
ATOM 800 C CA . ARG A 1 105 ? 28.649 19.863 -20.169 1.00 50.94 105 ARG A CA 1
ATOM 801 C C . ARG A 1 105 ? 29.594 21.061 -20.107 1.00 50.94 105 ARG A C 1
ATOM 803 O O . ARG A 1 105 ? 30.474 21.154 -20.960 1.00 50.94 105 ARG A O 1
ATOM 810 N N . GLN A 1 106 ? 29.438 21.963 -19.136 1.00 51.75 106 GLN A N 1
ATOM 811 C CA . GLN A 1 106 ? 30.310 23.140 -19.025 1.00 51.75 106 GLN A CA 1
ATOM 812 C C . GLN A 1 106 ? 31.677 22.816 -18.408 1.00 51.75 106 GLN A C 1
ATOM 814 O O . GLN A 1 106 ? 32.657 23.477 -18.730 1.00 51.75 106 GLN A O 1
ATOM 819 N N . VAL A 1 107 ? 31.780 21.753 -17.604 1.00 54.03 107 VAL A N 1
ATOM 820 C CA . VAL A 1 107 ? 33.035 21.370 -16.930 1.00 54.03 107 VAL A CA 1
ATOM 821 C C . VAL A 1 107 ? 34.018 20.654 -17.874 1.00 54.03 107 VAL A C 1
ATOM 823 O O . VAL A 1 107 ? 35.223 20.705 -17.669 1.00 54.03 107 VAL A O 1
ATOM 826 N N . VAL A 1 108 ? 33.534 20.032 -18.956 1.00 56.66 108 VAL A N 1
ATOM 827 C CA . VAL A 1 108 ? 34.363 19.204 -19.864 1.00 56.66 108 VAL A CA 1
ATOM 828 C C . VAL A 1 108 ? 34.941 19.996 -21.053 1.00 56.66 108 VAL A C 1
ATOM 830 O O . VAL A 1 108 ? 35.756 19.477 -21.806 1.00 56.66 108 VAL A O 1
ATOM 833 N N . ARG A 1 109 ? 34.565 21.269 -21.238 1.00 51.22 109 ARG A N 1
ATOM 834 C CA . ARG A 1 109 ? 35.065 22.128 -22.337 1.00 51.22 109 ARG A CA 1
ATOM 835 C C . ARG A 1 109 ? 36.139 23.144 -21.925 1.00 51.22 109 ARG A C 1
ATOM 837 O O . ARG A 1 109 ? 36.432 24.052 -22.699 1.00 51.22 109 ARG A O 1
ATOM 844 N N . GLY A 1 110 ? 36.718 22.993 -20.737 1.00 52.28 110 GLY A N 1
ATOM 845 C CA . GLY A 1 110 ? 37.774 23.859 -20.212 1.00 52.28 110 GLY A CA 1
ATOM 846 C C . GLY A 1 110 ? 38.965 23.069 -19.679 1.00 52.28 110 GLY A C 1
ATOM 847 O O . GLY A 1 110 ? 39.246 23.153 -18.490 1.00 52.28 110 GLY A O 1
ATOM 848 N N . ILE A 1 111 ? 39.619 22.285 -20.539 1.00 44.28 111 ILE A N 1
ATOM 849 C CA . ILE A 1 111 ? 40.991 21.766 -20.384 1.00 44.28 111 ILE A CA 1
ATOM 850 C C . ILE A 1 111 ? 41.574 21.504 -21.768 1.00 44.28 111 ILE A C 1
ATOM 852 O O . ILE A 1 111 ? 40.834 20.943 -22.609 1.00 44.28 111 ILE A O 1
#

Sequence (111 aa):
LNESAAALNITISTPEAPEIYDPFLKNMTMSNFIAGVLGSMETKDNVKAWFNNKLYTSLPVFTGFLSNALLRIESKDTDPSDLGIITINHPMNQTVKGSFDSEGRQVVRGI

Organism: NCBI:txid51022

Secondary structure (DSSP, 8-state):
-TTSSTTS--------------TTTTT--HHHHHHHHHHHHS-S--------TTSTTHHHHHHHHHHHHHHHHH-TTS-TTT--------------SSSSHHHHTTSTT--

pLDDT: mean 76.47, std 16.75, range [44.28, 95.12]

Foldseek 3Di:
DPPVVVVDPDPPPPPPPPPPDDVVCVPNDPVNVCCVVVVVVDDPDDDDDDWDCPDVCTVVVVVQVVVLVVVLVPPPPDDSVVDGDDDDDDDDPDDPPDDPPPVVVVVVPPD

Radius of gyration: 30.26 Å; chains: 1; bounding box: 62×82×49 Å